Protein AF-A0A3M6JYG1-F1 (afdb_monomer_lite)

Secondary structure (DSSP, 8-state):
-PPPPHHHHHHHHHHHHS-HHHHHHH--HHHHHHIIIIIHHHHHHHHHHHHTT--SSHHHHHHHHT------

Foldseek 3Di:
DDQDDPVLLVLLVCVLPDDPVVVVVPDDPVNVCCCVPPNVVLVVVVVVCVVVVVCDPSVVSCVVSVNDNPDD

Radius of gyration: 12.51 Å; chains: 1; bounding box: 29×26×28 Å

pLDDT: mean 82.05, std 10.9, range [37.06, 91.88]

Sequence (72 aa):
MPELSLEDIEFIKILATSDATVLQAGMNDATRKRLDEQIGVILREYYHENTTFSGTKRIKEFEKAGITEDHG

Structure (mmCIF, N/CA/C/O backbone):
data_AF-A0A3M6JYG1-F1
#
_entry.id   AF-A0A3M6JYG1-F1
#
loop_
_atom_site.group_PDB
_atom_site.id
_atom_site.type_symbol
_atom_site.label_atom_id
_atom_site.label_alt_id
_atom_site.label_comp_id
_atom_site.label_asym_id
_atom_site.label_entity_id
_atom_site.label_seq_id
_atom_site.pdbx_PDB_ins_code
_atom_site.Cartn_x
_atom_site.Cartn_y
_atom_site.Cartn_z
_atom_site.occupancy
_atom_site.B_iso_or_equiv
_atom_site.auth_seq_id
_atom_site.auth_comp_id
_atom_site.auth_asym_id
_atom_site.auth_atom_id
_atom_site.pdbx_PDB_model_num
ATOM 1 N N . MET A 1 1 ? -8.491 -10.616 7.359 1.00 57.78 1 MET A N 1
ATOM 2 C CA . MET A 1 1 ? -7.483 -10.292 6.335 1.00 57.78 1 MET A CA 1
ATOM 3 C C . MET A 1 1 ? -6.149 -10.119 7.022 1.00 57.78 1 MET A C 1
ATOM 5 O O . MET A 1 1 ? -6.166 -9.723 8.183 1.00 57.78 1 MET A O 1
ATOM 9 N N . PRO A 1 2 ? -5.046 -10.481 6.358 1.00 67.94 2 PRO A N 1
ATOM 10 C CA . PRO A 1 2 ? -3.711 -10.247 6.887 1.00 67.94 2 PRO A CA 1
ATOM 11 C C . PRO A 1 2 ? -3.434 -8.741 7.003 1.00 67.94 2 PRO A C 1
ATOM 13 O O . PRO A 1 2 ? -3.927 -7.955 6.189 1.00 67.94 2 PRO A O 1
ATOM 16 N N . GLU A 1 3 ? -2.673 -8.369 8.032 1.00 80.00 3 GLU A N 1
ATOM 17 C CA . GLU A 1 3 ? -2.107 -7.026 8.180 1.00 80.00 3 GLU A CA 1
ATOM 18 C C . GLU A 1 3 ? -1.177 -6.715 6.996 1.00 80.00 3 GLU A C 1
ATOM 20 O O . GLU A 1 3 ? -0.602 -7.629 6.396 1.00 80.00 3 GLU A O 1
ATOM 25 N N . LEU A 1 4 ? -1.017 -5.430 6.663 1.00 87.12 4 LEU A N 1
ATOM 26 C CA . LEU A 1 4 ? -0.050 -4.999 5.652 1.00 87.12 4 LEU A CA 1
ATOM 27 C C . LEU A 1 4 ? 1.364 -5.440 6.036 1.00 87.12 4 LEU A C 1
ATOM 29 O O . LEU A 1 4 ? 1.860 -5.106 7.114 1.00 87.12 4 LEU A O 1
ATOM 33 N N . SER A 1 5 ? 2.034 -6.149 5.129 1.00 91.88 5 SER A N 1
ATOM 34 C CA . SER A 1 5 ? 3.459 -6.424 5.293 1.00 91.88 5 SER A CA 1
ATOM 35 C C . SER A 1 5 ? 4.282 -5.154 5.053 1.00 91.88 5 SER A C 1
ATOM 37 O O . SER A 1 5 ? 3.836 -4.230 4.370 1.00 91.88 5 SER A O 1
ATOM 39 N N . LEU A 1 6 ? 5.512 -5.109 5.580 1.00 91.44 6 LEU A N 1
ATOM 40 C CA . LEU A 1 6 ? 6.433 -3.996 5.314 1.00 91.44 6 LEU A CA 1
ATOM 41 C C . LEU A 1 6 ? 6.665 -3.808 3.808 1.00 91.44 6 LEU A C 1
ATOM 43 O O . LEU A 1 6 ? 6.680 -2.683 3.322 1.00 91.44 6 LEU A O 1
ATOM 47 N N . GLU A 1 7 ? 6.776 -4.914 3.076 1.00 90.31 7 GLU A N 1
ATOM 48 C CA . GLU A 1 7 ? 6.986 -4.902 1.631 1.00 90.31 7 GLU A CA 1
ATOM 49 C C . GLU A 1 7 ? 5.775 -4.319 0.886 1.00 90.31 7 GLU A C 1
ATOM 51 O O . GLU A 1 7 ? 5.944 -3.563 -0.065 1.00 90.31 7 GLU A O 1
ATOM 56 N N . ASP A 1 8 ? 4.552 -4.593 1.349 1.00 91.12 8 ASP A N 1
ATOM 57 C CA . ASP A 1 8 ? 3.344 -3.985 0.777 1.00 91.12 8 ASP A CA 1
ATOM 58 C C . ASP A 1 8 ? 3.283 -2.485 1.058 1.00 91.12 8 ASP A C 1
ATOM 60 O O . ASP A 1 8 ? 2.932 -1.708 0.172 1.00 91.12 8 ASP A O 1
ATOM 64 N N . ILE A 1 9 ? 3.669 -2.065 2.266 1.00 91.31 9 ILE A N 1
ATOM 65 C CA . ILE A 1 9 ? 3.731 -0.648 2.647 1.00 91.31 9 ILE A CA 1
ATOM 66 C C . ILE A 1 9 ? 4.732 0.100 1.765 1.00 91.31 9 ILE A C 1
ATOM 68 O O . ILE A 1 9 ? 4.404 1.158 1.227 1.00 91.31 9 ILE A O 1
ATOM 72 N N . GLU A 1 10 ? 5.943 -0.432 1.607 1.00 89.56 10 GLU A N 1
ATOM 73 C CA . GLU A 1 10 ? 6.976 0.179 0.767 1.00 89.56 10 GLU A CA 1
ATOM 74 C C . GLU A 1 10 ? 6.539 0.237 -0.695 1.00 89.56 10 GLU A C 1
ATOM 76 O O . GLU A 1 10 ? 6.668 1.282 -1.335 1.00 89.56 10 GLU A O 1
ATOM 81 N N . PHE A 1 11 ? 5.941 -0.841 -1.203 1.00 89.56 11 PHE A N 1
ATOM 82 C CA . PHE A 1 11 ? 5.441 -0.881 -2.569 1.00 89.56 11 PHE A CA 1
ATOM 83 C C . PHE A 1 11 ? 4.350 0.168 -2.807 1.00 89.56 11 PHE A C 1
ATOM 85 O O . PHE A 1 11 ? 4.410 0.909 -3.786 1.00 89.56 11 PHE A O 1
ATOM 92 N N . ILE A 1 12 ? 3.375 0.283 -1.902 1.00 89.62 12 ILE A N 1
ATOM 93 C CA . ILE A 1 12 ? 2.297 1.276 -2.009 1.00 89.62 12 ILE A CA 1
ATOM 94 C C . ILE A 1 12 ? 2.854 2.702 -1.929 1.00 89.62 12 ILE A C 1
ATOM 96 O O . ILE A 1 12 ? 2.417 3.562 -2.690 1.00 89.62 12 ILE A O 1
ATOM 100 N N . LYS A 1 13 ? 3.854 2.964 -1.080 1.00 87.69 13 LYS A N 1
ATOM 101 C CA . LYS A 1 13 ? 4.520 4.279 -1.023 1.00 87.69 13 LYS A CA 1
ATOM 102 C C . LYS A 1 13 ? 5.242 4.624 -2.320 1.00 87.69 13 LYS A C 1
ATOM 104 O O . LYS A 1 13 ? 5.163 5.767 -2.772 1.00 87.69 13 LYS A O 1
ATOM 109 N N . ILE A 1 14 ? 5.910 3.649 -2.937 1.00 86.12 14 ILE A N 1
ATOM 110 C CA . ILE A 1 14 ? 6.519 3.825 -4.260 1.00 86.12 14 ILE A CA 1
ATOM 111 C C . ILE A 1 14 ? 5.431 4.167 -5.279 1.00 86.12 14 ILE A C 1
ATOM 113 O O . ILE A 1 14 ? 5.586 5.148 -5.998 1.00 86.12 14 ILE A O 1
ATOM 117 N N . LEU A 1 15 ? 4.313 3.433 -5.306 1.00 85.38 15 LEU A N 1
ATOM 118 C CA . LEU A 1 15 ? 3.192 3.735 -6.206 1.00 85.38 15 LEU A CA 1
ATOM 119 C C . LEU A 1 15 ? 2.633 5.148 -5.999 1.00 85.38 15 LEU A C 1
ATOM 121 O O . LEU A 1 15 ? 2.376 5.838 -6.977 1.00 85.38 15 LEU A O 1
ATOM 125 N N . ALA A 1 16 ? 2.460 5.574 -4.747 1.00 83.12 16 ALA A N 1
ATOM 126 C CA . ALA A 1 16 ? 1.864 6.864 -4.405 1.00 83.12 16 ALA A CA 1
ATOM 127 C C . ALA A 1 16 ? 2.751 8.069 -4.761 1.00 83.12 16 ALA A C 1
ATOM 129 O O . ALA A 1 16 ? 2.245 9.171 -4.937 1.00 83.12 16 ALA A O 1
ATOM 130 N N . THR A 1 17 ? 4.068 7.871 -4.856 1.00 82.44 17 THR A N 1
ATOM 131 C CA . THR A 1 17 ? 5.046 8.948 -5.098 1.00 82.44 17 THR A CA 1
ATOM 132 C C . THR A 1 17 ? 5.689 8.894 -6.483 1.00 82.44 17 THR A C 1
ATOM 134 O O . THR A 1 17 ? 6.364 9.841 -6.886 1.00 82.44 17 THR A O 1
ATOM 137 N N . SER A 1 18 ? 5.501 7.797 -7.221 1.00 80.06 18 SER A N 1
ATOM 138 C CA . SER A 1 18 ? 6.098 7.610 -8.544 1.00 80.06 18 SER A CA 1
ATOM 139 C C . SER A 1 18 ? 5.220 8.178 -9.649 1.00 80.06 18 SER A C 1
ATOM 141 O O . SER A 1 18 ? 4.008 7.979 -9.673 1.00 80.06 18 SER A O 1
ATOM 143 N N . ASP A 1 19 ? 5.861 8.791 -10.642 1.00 81.81 19 ASP A N 1
ATOM 144 C CA . ASP A 1 19 ? 5.210 9.092 -11.913 1.00 81.81 19 ASP A CA 1
ATOM 145 C C . ASP A 1 19 ? 4.792 7.790 -12.622 1.00 81.81 19 ASP A C 1
ATOM 147 O O . ASP A 1 19 ? 5.563 6.825 -12.701 1.00 81.81 19 ASP A O 1
ATOM 151 N N . ALA A 1 20 ? 3.574 7.767 -13.168 1.00 75.69 20 ALA A N 1
ATOM 152 C CA . ALA A 1 20 ? 3.009 6.583 -13.812 1.00 75.69 20 ALA A CA 1
ATOM 153 C C . ALA A 1 20 ? 3.865 6.078 -14.989 1.00 75.69 20 ALA A C 1
ATOM 155 O O . ALA A 1 20 ? 3.946 4.871 -15.220 1.00 75.69 20 ALA A O 1
ATOM 156 N N . THR A 1 21 ? 4.543 6.978 -15.704 1.00 72.94 21 THR A N 1
ATOM 157 C CA . THR A 1 21 ? 5.431 6.649 -16.828 1.00 72.94 21 THR A CA 1
ATOM 158 C C . THR A 1 21 ? 6.698 5.952 -16.339 1.00 72.94 21 THR A C 1
ATOM 160 O O . THR A 1 21 ? 7.131 4.960 -16.928 1.00 72.94 21 THR A O 1
ATOM 163 N N . VAL A 1 22 ? 7.272 6.433 -15.232 1.00 73.69 22 VAL A N 1
ATOM 164 C CA . VAL A 1 22 ? 8.454 5.828 -14.595 1.00 73.69 22 VAL A CA 1
ATOM 165 C C . VAL A 1 22 ? 8.116 4.443 -14.052 1.00 73.69 22 VAL A C 1
ATOM 167 O O . VAL A 1 22 ? 8.880 3.496 -14.251 1.00 73.69 22 VAL A O 1
ATOM 170 N N . LEU A 1 23 ? 6.942 4.303 -13.434 1.00 78.19 23 LEU A N 1
ATOM 171 C CA . LEU A 1 23 ? 6.477 3.024 -12.918 1.00 78.19 23 LEU A CA 1
ATOM 172 C C . LEU A 1 23 ? 6.314 1.995 -14.047 1.00 78.19 23 LEU A C 1
ATOM 174 O O . LEU A 1 23 ? 6.839 0.887 -13.962 1.00 78.19 23 LEU A O 1
ATOM 178 N N . GLN A 1 24 ? 5.646 2.376 -15.138 1.00 76.44 24 GLN A N 1
ATOM 179 C CA . GLN A 1 24 ? 5.410 1.490 -16.280 1.00 76.44 24 GLN A CA 1
ATOM 180 C C . GLN A 1 24 ? 6.707 1.044 -16.965 1.00 76.44 24 GLN A C 1
ATOM 182 O O . GLN A 1 24 ? 6.801 -0.113 -17.373 1.00 76.44 24 GLN A O 1
ATOM 187 N N . ALA A 1 25 ? 7.710 1.922 -17.058 1.00 78.19 25 ALA A N 1
ATOM 188 C CA . ALA A 1 25 ? 9.006 1.594 -17.651 1.00 78.19 25 ALA A CA 1
ATOM 189 C C . ALA A 1 25 ? 9.840 0.620 -16.793 1.00 78.19 25 ALA A C 1
ATOM 191 O O . ALA A 1 25 ? 10.649 -0.133 -17.335 1.00 78.19 25 ALA A O 1
ATOM 192 N N . GLY A 1 26 ? 9.647 0.621 -15.469 1.00 75.69 26 GLY A N 1
ATOM 193 C CA . GLY A 1 26 ? 10.366 -0.244 -14.525 1.00 75.69 26 GLY A CA 1
ATOM 194 C C . GLY A 1 26 ? 9.669 -1.568 -14.186 1.00 75.69 26 GLY A C 1
ATOM 195 O O . GLY A 1 26 ? 10.261 -2.416 -13.515 1.00 75.69 26 GLY A O 1
ATOM 196 N N . MET A 1 27 ? 8.420 -1.772 -14.618 1.00 84.88 27 MET A N 1
ATOM 197 C CA . MET A 1 27 ? 7.628 -2.953 -14.257 1.00 84.88 27 MET A CA 1
ATOM 198 C C . MET A 1 27 ? 7.974 -4.180 -15.107 1.00 84.88 27 MET A C 1
ATOM 200 O O . MET A 1 27 ? 7.585 -4.282 -16.270 1.00 84.88 27 MET A O 1
ATOM 204 N N . ASN A 1 28 ? 8.618 -5.168 -14.483 1.00 88.69 28 ASN A N 1
ATOM 205 C CA . ASN A 1 28 ? 8.699 -6.526 -15.022 1.00 88.69 28 ASN A CA 1
ATOM 206 C C . ASN A 1 28 ? 7.430 -7.344 -14.690 1.00 88.69 28 ASN A C 1
ATOM 208 O O . ASN A 1 28 ? 6.565 -6.905 -13.925 1.00 88.69 28 ASN A O 1
ATOM 212 N N . ASP A 1 29 ? 7.321 -8.551 -15.250 1.00 89.88 29 ASP A N 1
ATOM 213 C CA . ASP A 1 29 ? 6.140 -9.410 -15.079 1.00 89.88 29 ASP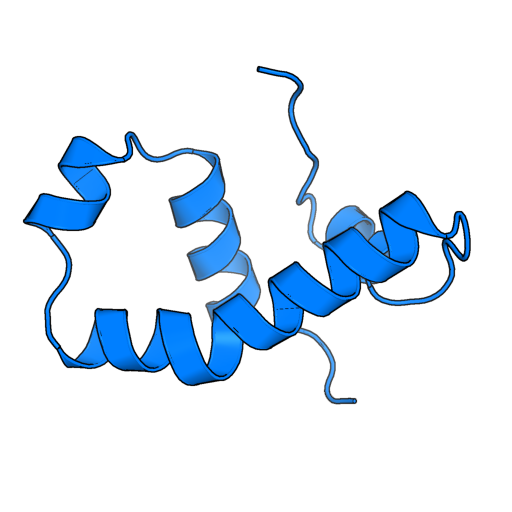 A CA 1
ATOM 214 C C . ASP A 1 29 ? 5.877 -9.807 -13.619 1.00 89.88 29 ASP A C 1
ATOM 216 O O . ASP A 1 29 ? 4.722 -9.923 -13.211 1.00 89.88 29 ASP A O 1
ATOM 220 N N . ALA A 1 30 ? 6.924 -9.964 -12.805 1.00 87.06 30 ALA A N 1
ATOM 221 C CA . ALA A 1 30 ? 6.780 -10.278 -11.385 1.00 87.06 30 ALA A CA 1
ATOM 222 C C . ALA A 1 30 ? 6.179 -9.096 -10.605 1.00 87.06 30 ALA A C 1
ATOM 224 O O . ALA A 1 30 ? 5.251 -9.280 -9.816 1.00 87.06 30 ALA A O 1
ATOM 225 N N . THR A 1 31 ? 6.651 -7.877 -10.876 1.00 86.31 31 THR A N 1
ATOM 226 C CA . THR A 1 31 ? 6.110 -6.638 -10.300 1.00 86.31 31 THR A CA 1
ATOM 227 C C . THR A 1 31 ? 4.660 -6.419 -10.725 1.00 86.31 31 THR A C 1
ATOM 229 O O . THR A 1 31 ? 3.821 -6.074 -9.894 1.00 86.31 31 THR A O 1
ATOM 232 N N . ARG A 1 32 ? 4.338 -6.671 -12.002 1.00 87.62 32 ARG A N 1
ATOM 233 C CA . ARG A 1 32 ? 2.964 -6.598 -12.521 1.00 87.62 32 ARG A CA 1
ATOM 234 C C . ARG A 1 32 ? 2.044 -7.594 -11.825 1.00 87.62 32 ARG A C 1
ATOM 236 O O . ARG A 1 32 ? 0.987 -7.209 -11.341 1.00 87.62 32 ARG A O 1
ATOM 243 N N . LYS A 1 33 ? 2.481 -8.846 -11.695 1.00 89.94 33 LYS A N 1
ATOM 244 C CA . LYS A 1 33 ? 1.717 -9.886 -11.004 1.00 89.94 33 LYS A CA 1
ATOM 245 C C . LYS A 1 33 ? 1.445 -9.521 -9.542 1.00 89.94 33 LYS A C 1
ATOM 247 O O . LYS A 1 33 ? 0.312 -9.642 -9.089 1.00 89.94 33 LYS A O 1
ATOM 252 N N . ARG A 1 34 ? 2.451 -9.009 -8.820 1.00 88.81 34 ARG A N 1
ATOM 253 C CA . ARG A 1 34 ? 2.275 -8.526 -7.440 1.00 88.81 34 ARG A CA 1
ATOM 254 C C . ARG A 1 34 ? 1.270 -7.373 -7.363 1.00 88.81 34 ARG A C 1
ATOM 256 O O . ARG A 1 34 ? 0.431 -7.352 -6.460 1.00 88.81 34 ARG A O 1
ATOM 263 N N . LEU A 1 35 ? 1.351 -6.426 -8.301 1.00 87.75 35 LEU A N 1
ATOM 264 C CA . LEU A 1 35 ? 0.415 -5.309 -8.373 1.00 87.75 35 LEU A CA 1
ATOM 265 C C . LEU A 1 35 ? -1.024 -5.814 -8.532 1.00 87.75 35 LEU A C 1
ATOM 267 O O . LEU A 1 35 ? -1.894 -5.387 -7.783 1.00 87.75 35 LEU A O 1
ATOM 271 N N . ASP A 1 36 ? -1.270 -6.745 -9.450 1.00 87.06 36 ASP A N 1
ATOM 272 C CA . ASP A 1 36 ? -2.625 -7.209 -9.759 1.00 87.06 36 ASP A CA 1
ATOM 273 C C . ASP A 1 36 ? -3.215 -8.114 -8.662 1.00 87.06 36 ASP A C 1
ATOM 275 O O . ASP A 1 36 ? -4.381 -7.954 -8.276 1.00 87.06 36 ASP A O 1
ATOM 279 N N . GLU A 1 37 ? -2.414 -9.050 -8.143 1.00 88.81 37 GLU A N 1
ATOM 280 C CA . GLU A 1 37 ? -2.876 -10.103 -7.228 1.00 88.81 37 GLU A CA 1
ATOM 281 C C . GLU A 1 37 ? -2.925 -9.660 -5.762 1.00 88.81 37 GLU A C 1
ATOM 283 O O . GLU A 1 37 ? -3.811 -10.093 -5.025 1.00 88.81 37 GLU A O 1
ATOM 288 N N . GLN A 1 38 ? -1.999 -8.798 -5.331 1.00 90.31 38 GLN A N 1
ATOM 289 C CA . GLN A 1 38 ? -1.853 -8.420 -3.923 1.00 90.31 38 GLN A CA 1
ATOM 290 C C . GLN A 1 38 ? -2.200 -6.950 -3.704 1.00 90.31 38 GLN A C 1
ATOM 292 O O . GLN A 1 38 ? -3.168 -6.631 -3.010 1.00 90.31 38 GLN A O 1
ATOM 297 N N . ILE A 1 39 ? -1.460 -6.041 -4.337 1.00 90.75 39 ILE A N 1
ATOM 298 C CA . ILE A 1 39 ? -1.610 -4.603 -4.077 1.00 90.75 39 ILE A CA 1
ATOM 299 C C . ILE A 1 39 ? -2.966 -4.085 -4.568 1.00 90.75 39 ILE A C 1
ATOM 301 O O . ILE A 1 39 ? -3.623 -3.309 -3.879 1.00 90.75 39 ILE A O 1
ATOM 305 N N . GLY A 1 40 ? -3.450 -4.568 -5.710 1.00 88.75 40 GLY A N 1
ATOM 306 C CA . GLY A 1 40 ? -4.744 -4.193 -6.266 1.00 88.75 40 GLY A CA 1
ATOM 307 C C . GLY A 1 40 ? -5.915 -4.616 -5.381 1.00 88.75 40 GLY A C 1
ATOM 308 O O . GLY A 1 40 ? -6.909 -3.898 -5.306 1.00 88.75 40 GLY A O 1
ATOM 309 N N . VAL A 1 41 ? -5.810 -5.751 -4.680 1.00 90.75 41 VAL A N 1
ATOM 310 C CA . VAL A 1 41 ? -6.820 -6.178 -3.695 1.00 90.75 41 VAL A CA 1
ATOM 311 C C . VAL A 1 41 ? -6.827 -5.219 -2.506 1.00 90.75 41 VAL A C 1
ATOM 313 O O . VAL A 1 41 ? -7.882 -4.694 -2.155 1.00 90.75 41 VAL A O 1
ATOM 316 N N . ILE A 1 42 ? -5.643 -4.919 -1.965 1.00 90.88 42 ILE A N 1
ATOM 317 C CA . ILE A 1 42 ? -5.459 -3.995 -0.839 1.00 90.88 42 ILE A CA 1
ATOM 318 C C . ILE A 1 42 ? -6.032 -2.606 -1.163 1.00 90.88 42 ILE A C 1
ATOM 320 O O . ILE A 1 42 ? -6.804 -2.055 -0.376 1.00 90.88 42 ILE A O 1
ATOM 324 N N . LEU A 1 43 ? -5.689 -2.046 -2.328 1.00 89.00 43 LEU A N 1
ATOM 325 C CA . LEU A 1 43 ? -6.149 -0.721 -2.742 1.00 89.00 43 LEU A CA 1
ATOM 326 C C . LEU A 1 43 ? -7.660 -0.692 -2.992 1.00 89.00 43 LEU A C 1
ATOM 328 O O . LEU A 1 43 ? -8.326 0.243 -2.559 1.00 89.00 43 LEU A O 1
ATOM 332 N N . ARG A 1 44 ? -8.239 -1.717 -3.635 1.00 88.94 44 ARG A N 1
ATOM 333 C CA . ARG A 1 44 ? -9.698 -1.784 -3.852 1.00 88.94 44 ARG A CA 1
ATOM 334 C C . ARG A 1 44 ? -10.477 -1.771 -2.541 1.00 88.94 44 ARG A C 1
ATOM 336 O O . ARG A 1 44 ? -11.504 -1.105 -2.458 1.00 88.94 44 ARG A O 1
ATOM 343 N N . GLU A 1 45 ? -9.996 -2.482 -1.528 1.00 88.25 45 GLU A N 1
ATOM 344 C CA . GLU A 1 45 ? -10.607 -2.472 -0.197 1.00 88.25 45 GLU A CA 1
ATOM 345 C C . GLU A 1 45 ? -10.474 -1.111 0.480 1.00 88.25 45 GLU A C 1
ATOM 347 O O . GLU A 1 45 ? -11.461 -0.605 1.006 1.00 88.25 45 GLU A O 1
ATOM 352 N N . TYR A 1 46 ? -9.291 -0.492 0.412 1.00 87.88 46 TYR A N 1
ATOM 353 C CA . TYR A 1 46 ? -9.073 0.866 0.913 1.00 87.88 46 TYR A CA 1
ATOM 354 C C . TYR A 1 46 ? -10.061 1.859 0.284 1.00 87.88 46 TYR A C 1
ATOM 356 O O . TYR A 1 46 ? -10.786 2.550 0.999 1.00 87.88 46 TYR A O 1
ATOM 364 N N . TYR A 1 47 ? -10.166 1.868 -1.049 1.00 86.44 47 TYR A N 1
ATOM 365 C CA . TYR A 1 47 ? -11.092 2.741 -1.772 1.00 86.44 47 TYR A CA 1
ATOM 366 C C . TYR A 1 47 ? -12.554 2.450 -1.441 1.00 86.44 47 TYR A C 1
ATOM 368 O O . TYR A 1 47 ? -13.356 3.375 -1.296 1.00 86.44 47 TYR A O 1
ATOM 376 N N . HIS A 1 48 ? -12.917 1.174 -1.299 1.00 86.94 48 HIS A N 1
ATOM 377 C CA . HIS A 1 48 ? -14.263 0.784 -0.903 1.00 86.94 48 HIS A CA 1
ATOM 378 C C . HIS A 1 48 ? -14.606 1.294 0.504 1.00 86.94 48 HIS A C 1
ATOM 380 O O . HIS A 1 48 ? -15.684 1.859 0.704 1.00 86.94 48 HIS A O 1
ATOM 386 N N . GLU A 1 49 ? -13.693 1.155 1.468 1.00 85.44 49 GLU A N 1
ATOM 387 C CA . GLU A 1 49 ? -13.875 1.677 2.826 1.00 85.44 49 GLU A CA 1
ATOM 388 C C . GLU A 1 49 ? -13.986 3.206 2.851 1.00 85.44 49 GLU A C 1
ATOM 390 O O . GLU A 1 49 ? -14.843 3.740 3.561 1.00 85.44 49 GLU A O 1
ATOM 395 N N . ASN A 1 50 ? -13.174 3.899 2.044 1.00 82.56 50 ASN A N 1
ATOM 396 C CA . ASN A 1 50 ? -13.189 5.360 1.934 1.00 82.56 50 ASN A CA 1
ATOM 397 C C . ASN A 1 50 ? -14.509 5.862 1.330 1.00 82.56 50 ASN A C 1
ATOM 399 O O . ASN A 1 50 ? -15.147 6.763 1.864 1.00 82.56 50 ASN A O 1
ATOM 403 N N . THR A 1 51 ? -14.993 5.194 0.278 1.00 82.38 51 THR A N 1
ATOM 404 C CA . THR A 1 51 ? -16.252 5.552 -0.402 1.00 82.38 51 THR A CA 1
ATOM 405 C C . THR A 1 51 ? -17.484 5.279 0.463 1.00 82.38 51 THR A C 1
ATOM 407 O O . THR A 1 51 ? -18.472 6.007 0.406 1.00 82.38 51 THR A O 1
ATOM 410 N N . THR A 1 52 ? -17.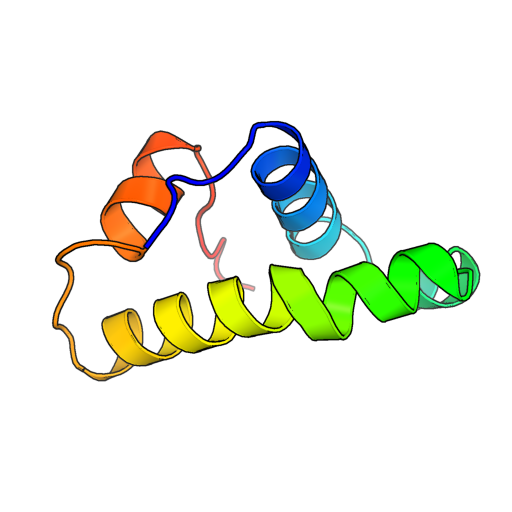449 4.215 1.266 1.00 82.12 52 THR A N 1
ATOM 411 C CA . THR A 1 52 ? -18.567 3.825 2.142 1.00 82.12 52 THR A CA 1
ATOM 412 C C . THR A 1 52 ? -18.534 4.518 3.505 1.00 82.12 52 THR A C 1
ATOM 414 O O . THR A 1 52 ? -19.404 4.245 4.332 1.00 82.12 52 THR A O 1
ATOM 417 N N . PHE A 1 53 ? -17.546 5.393 3.753 1.00 70.19 53 PHE A N 1
ATOM 418 C CA . PHE A 1 53 ? -17.270 6.024 5.052 1.00 70.19 53 PHE A CA 1
ATOM 419 C C . PHE A 1 53 ? -17.223 5.020 6.210 1.00 70.19 53 PHE A C 1
ATOM 421 O O . PHE A 1 53 ? -17.526 5.345 7.359 1.00 70.19 53 PHE A O 1
ATOM 428 N N . SER A 1 54 ? -16.852 3.773 5.912 1.00 68.94 54 SER A N 1
ATOM 429 C CA . SER A 1 54 ? -16.826 2.714 6.912 1.00 68.94 54 SER A CA 1
ATOM 430 C C . SER A 1 54 ? -15.554 2.760 7.748 1.00 68.94 54 SER A C 1
ATOM 432 O O . SER A 1 54 ? -15.577 2.193 8.833 1.00 68.94 54 SER A O 1
ATOM 434 N N . GLY A 1 55 ? -14.494 3.460 7.303 1.00 61.47 55 GLY A N 1
ATOM 435 C CA . GLY A 1 55 ? -13.427 4.055 8.132 1.00 61.47 55 GLY A CA 1
ATOM 436 C C . GLY A 1 55 ? -12.703 3.144 9.131 1.00 61.47 55 GLY A C 1
A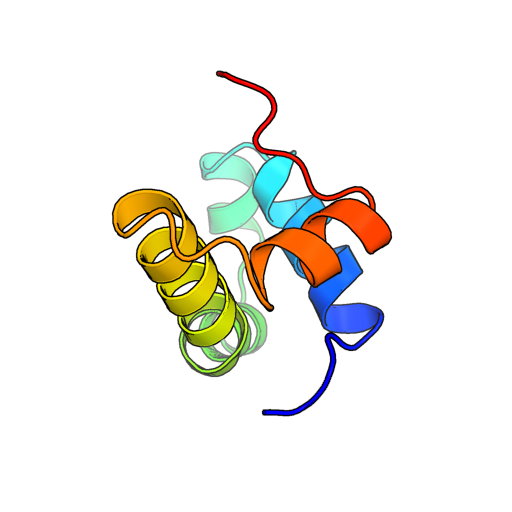TOM 437 O O . GLY A 1 55 ? -12.065 3.633 10.065 1.00 61.47 55 GLY A O 1
ATOM 438 N N . THR A 1 56 ? -12.860 1.825 9.042 1.00 69.00 56 THR A N 1
ATOM 439 C CA . THR A 1 56 ? -12.720 0.976 10.234 1.00 69.00 56 THR A CA 1
ATOM 440 C C . THR A 1 56 ? -11.465 0.135 10.233 1.00 69.00 56 THR A C 1
ATOM 442 O O . THR A 1 56 ? -10.968 -0.130 11.331 1.00 69.00 56 THR A O 1
ATOM 445 N N . LYS A 1 57 ? -10.936 -0.272 9.072 1.00 81.31 57 LYS A N 1
ATOM 446 C CA . LYS A 1 57 ? -9.813 -1.217 9.025 1.00 81.31 57 LYS A CA 1
ATOM 447 C C . LYS A 1 57 ? -8.695 -0.758 8.104 1.00 81.31 57 LYS A C 1
ATOM 449 O O . LYS A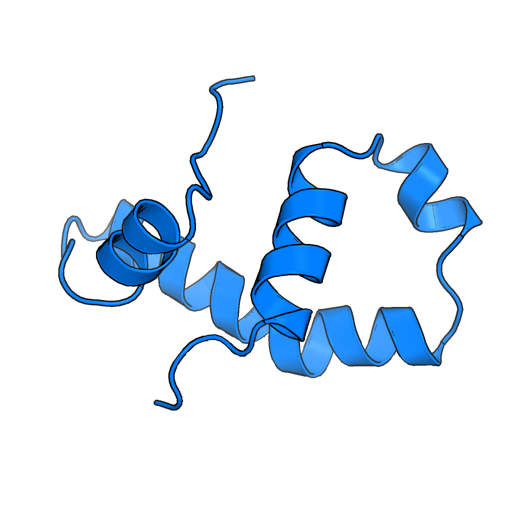 1 57 ? -7.652 -0.351 8.611 1.00 81.31 57 LYS A O 1
ATOM 454 N N . ARG A 1 58 ? -8.895 -0.779 6.788 1.00 86.56 58 ARG A N 1
ATOM 455 C CA . ARG A 1 58 ? -7.832 -0.489 5.821 1.00 86.56 58 ARG A CA 1
ATOM 456 C C . ARG A 1 58 ? -7.367 0.963 5.887 1.00 86.56 58 ARG A C 1
ATOM 458 O O . ARG A 1 58 ? -6.168 1.212 5.819 1.00 86.56 58 ARG A O 1
ATOM 465 N N . ILE A 1 59 ? -8.287 1.899 6.123 1.00 84.19 59 ILE A N 1
ATOM 466 C CA . ILE A 1 59 ? -7.947 3.318 6.328 1.00 84.19 59 ILE A CA 1
ATOM 467 C C . ILE A 1 59 ? -7.005 3.498 7.524 1.00 84.19 59 ILE A C 1
ATOM 469 O O . ILE A 1 59 ? -5.959 4.123 7.390 1.00 84.19 59 ILE A O 1
ATOM 473 N N . LYS A 1 60 ? -7.308 2.873 8.668 1.00 86.56 60 LYS A N 1
ATOM 474 C CA . LYS A 1 60 ? -6.468 2.971 9.874 1.00 86.56 60 LYS A CA 1
ATOM 475 C C . LYS A 1 60 ? -5.101 2.316 9.697 1.00 86.56 60 LYS A C 1
ATOM 477 O O . LYS A 1 60 ? -4.113 2.789 10.253 1.00 86.56 60 LYS A O 1
ATOM 482 N N . GLU A 1 61 ? -5.033 1.213 8.954 1.00 88.38 61 GLU A N 1
ATOM 483 C CA . GLU A 1 61 ? -3.759 0.570 8.618 1.00 88.38 61 GLU A CA 1
ATOM 484 C C . GLU A 1 61 ? -2.891 1.473 7.735 1.00 88.38 61 GLU A C 1
ATOM 486 O O . GLU A 1 61 ? -1.693 1.597 7.988 1.00 88.38 61 GLU A O 1
ATOM 491 N N . PHE A 1 62 ? -3.497 2.140 6.751 1.00 88.50 62 PHE A N 1
ATOM 492 C CA . PHE A 1 62 ? -2.818 3.091 5.872 1.00 88.50 62 PHE A CA 1
ATOM 493 C C . PHE A 1 62 ? -2.325 4.312 6.660 1.00 88.50 62 PHE A C 1
ATOM 495 O O . PHE A 1 62 ? -1.144 4.646 6.579 1.00 88.50 62 PHE A O 1
ATOM 502 N N . GLU A 1 63 ? -3.169 4.896 7.515 1.00 87.25 63 GLU A N 1
ATOM 503 C CA . GLU A 1 63 ? -2.792 5.994 8.418 1.00 87.25 63 GLU A CA 1
ATOM 504 C C . GLU A 1 63 ? -1.617 5.606 9.326 1.00 87.25 63 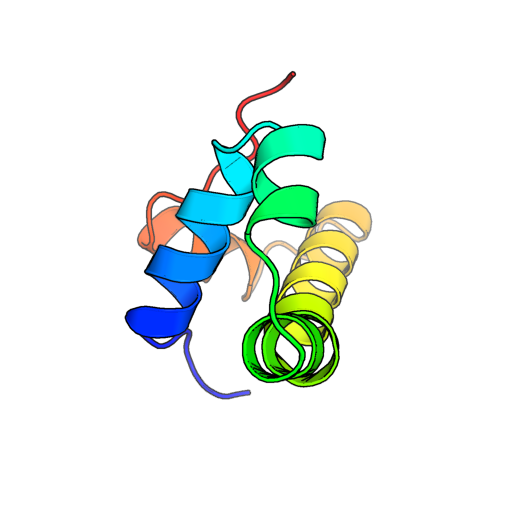GLU A C 1
ATOM 506 O O . GLU A 1 63 ? -0.627 6.332 9.414 1.00 87.25 63 GLU A O 1
ATOM 511 N N . LYS A 1 64 ? -1.675 4.424 9.957 1.00 88.38 64 LYS A N 1
ATOM 512 C CA . LYS A 1 64 ? -0.586 3.906 10.801 1.00 88.38 64 LYS A CA 1
ATOM 513 C C . LYS A 1 64 ? 0.708 3.700 10.009 1.00 88.38 64 LYS A C 1
ATOM 515 O O . LYS A 1 64 ? 1.794 3.897 10.552 1.00 88.38 64 LYS A O 1
ATOM 520 N N . ALA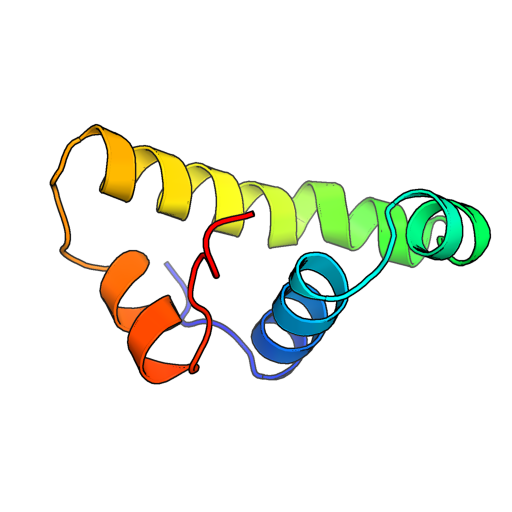 A 1 65 ? 0.605 3.300 8.744 1.00 87.00 65 ALA A N 1
ATOM 521 C CA . ALA A 1 65 ? 1.741 3.134 7.844 1.00 87.00 65 ALA A CA 1
ATOM 522 C C . ALA A 1 65 ? 2.267 4.468 7.273 1.00 87.00 65 ALA A C 1
ATOM 524 O O . ALA A 1 65 ? 3.306 4.475 6.599 1.00 87.00 65 ALA A O 1
ATOM 525 N N . GLY A 1 66 ? 1.588 5.591 7.539 1.00 86.31 66 GLY A N 1
ATOM 526 C CA . GLY A 1 66 ? 1.894 6.896 6.953 1.00 86.31 66 GLY A CA 1
ATOM 527 C C . GLY A 1 66 ? 1.631 6.938 5.447 1.00 86.31 66 GLY A C 1
ATOM 528 O O . GLY A 1 66 ? 2.376 7.585 4.718 1.00 86.31 66 GLY A O 1
ATOM 529 N N . ILE A 1 67 ? 0.644 6.174 4.977 1.00 86.19 67 ILE A N 1
ATOM 530 C CA . ILE A 1 67 ? 0.137 6.209 3.606 1.00 86.19 67 ILE A CA 1
ATOM 531 C C . ILE A 1 67 ? -1.107 7.093 3.636 1.00 86.19 67 ILE A C 1
ATOM 533 O O . ILE A 1 67 ? -2.144 6.699 4.168 1.00 86.19 67 ILE A O 1
ATOM 537 N N . THR A 1 68 ? -0.993 8.292 3.083 1.00 73.56 68 THR A N 1
ATOM 538 C CA . THR A 1 68 ? -2.110 9.223 2.923 1.00 73.56 68 THR A CA 1
ATOM 539 C C . THR A 1 68 ? -2.341 9.457 1.440 1.00 73.56 68 THR A C 1
ATOM 541 O O . THR A 1 68 ? -1.385 9.466 0.663 1.00 73.56 68 THR A O 1
ATOM 544 N N . GLU A 1 69 ? -3.594 9.659 1.036 1.00 65.19 69 GLU A N 1
ATOM 545 C CA . GLU A 1 69 ? -3.872 10.332 -0.231 1.00 65.19 69 GLU A CA 1
ATOM 546 C C . GLU A 1 69 ? -3.396 11.773 -0.064 1.00 65.19 69 GLU A C 1
ATOM 548 O O . GLU A 1 69 ? -4.127 12.616 0.451 1.00 65.19 69 GLU A O 1
ATOM 553 N N . ASP A 1 70 ? -2.136 12.048 -0.398 1.00 56.41 70 ASP A N 1
ATOM 554 C CA . ASP A 1 70 ? -1.728 13.432 -0.587 1.00 56.41 70 ASP A CA 1
ATOM 555 C C . ASP A 1 70 ? -2.524 13.918 -1.798 1.00 56.41 70 ASP A C 1
ATOM 557 O O . ASP A 1 70 ? -2.428 13.350 -2.890 1.00 56.41 70 ASP A O 1
ATOM 561 N N . HIS A 1 71 ? -3.446 14.843 -1.545 1.00 41.81 71 HIS A N 1
ATOM 562 C CA . HIS A 1 71 ? -4.368 15.346 -2.548 1.00 41.81 71 HIS A CA 1
ATOM 563 C C . HIS A 1 71 ? -3.551 15.881 -3.727 1.00 41.81 71 HIS A C 1
ATOM 565 O O . HIS A 1 71 ? -2.778 16.824 -3.558 1.00 41.81 71 HIS A O 1
ATOM 571 N N . GLY A 1 72 ? -3.704 15.237 -4.888 1.00 37.06 72 GLY A N 1
ATOM 572 C CA . GLY A 1 72 ? -3.139 15.716 -6.149 1.00 37.06 72 GLY A CA 1
ATOM 573 C C . GLY A 1 72 ? -3.545 17.149 -6.464 1.00 37.06 72 GLY A C 1
ATOM 574 O O . GLY A 1 72 ? -4.664 17.556 -6.069 1.00 37.06 72 GLY A O 1
#